Protein AF-A0A7C1T130-F1 (afdb_monomer_lite)

Structure (mmCIF, N/CA/C/O backbone):
data_AF-A0A7C1T130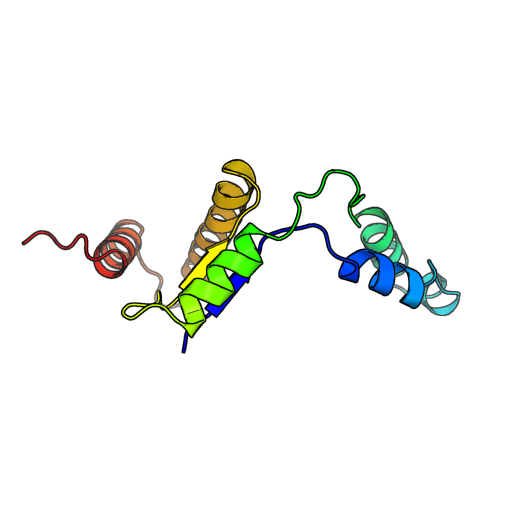-F1
#
_entry.id   AF-A0A7C1T130-F1
#
loop_
_atom_site.group_PDB
_atom_site.id
_atom_site.type_symbol
_atom_site.label_atom_id
_atom_site.label_alt_id
_atom_site.label_comp_id
_atom_site.label_asym_id
_atom_site.label_entity_id
_atom_site.label_seq_id
_atom_site.pdbx_PDB_ins_code
_atom_site.Cartn_x
_atom_site.Cartn_y
_atom_site.Cartn_z
_atom_site.occupancy
_atom_site.B_iso_or_equiv
_atom_site.auth_seq_id
_atom_site.auth_comp_id
_atom_site.auth_asym_id
_atom_site.auth_atom_id
_atom_site.pdbx_PDB_model_num
ATOM 1 N N . MET A 1 1 ? -19.004 -7.194 -1.798 1.00 81.50 1 MET A N 1
ATOM 2 C CA . MET A 1 1 ? -17.907 -7.150 -2.785 1.00 81.50 1 MET A CA 1
ATOM 3 C C . MET A 1 1 ? -16.605 -6.893 -2.046 1.00 81.50 1 MET A C 1
ATOM 5 O O . MET A 1 1 ? -16.581 -6.002 -1.198 1.00 81.50 1 MET A O 1
ATOM 9 N N . SER A 1 2 ? -15.577 -7.694 -2.315 1.00 95.75 2 SER A N 1
ATOM 10 C CA . SER A 1 2 ? -14.252 -7.583 -1.693 1.00 95.75 2 SER A CA 1
ATOM 11 C C . SER A 1 2 ? -13.281 -6.797 -2.572 1.00 95.75 2 SER A C 1
ATOM 13 O O . SER A 1 2 ? -13.440 -6.766 -3.790 1.00 95.75 2 SER A O 1
ATOM 15 N N . VAL A 1 3 ? -12.270 -6.182 -1.954 1.00 97.31 3 VAL A N 1
ATOM 16 C CA . VAL A 1 3 ? -11.162 -5.497 -2.643 1.00 97.31 3 VAL A CA 1
ATOM 17 C C . VAL A 1 3 ? -9.847 -6.194 -2.306 1.00 97.31 3 VAL A C 1
ATOM 19 O O . VAL A 1 3 ? -9.602 -6.493 -1.137 1.00 97.31 3 VAL A O 1
ATOM 22 N N . ILE A 1 4 ? -9.006 -6.432 -3.312 1.00 97.12 4 ILE A N 1
ATOM 23 C CA . ILE A 1 4 ? -7.655 -6.981 -3.151 1.00 97.12 4 ILE A CA 1
ATOM 24 C C . ILE A 1 4 ? -6.660 -5.897 -3.556 1.00 97.12 4 ILE A C 1
ATOM 26 O O . ILE A 1 4 ? -6.679 -5.435 -4.693 1.00 97.12 4 ILE A O 1
ATOM 30 N N . GLU A 1 5 ? -5.814 -5.502 -2.610 1.00 95.75 5 GLU A N 1
ATOM 31 C CA . GLU A 1 5 ? -4.757 -4.499 -2.745 1.00 95.75 5 GLU A CA 1
ATOM 32 C C . GLU A 1 5 ? -3.406 -5.242 -2.787 1.00 95.75 5 GLU A C 1
ATOM 34 O O . GLU A 1 5 ? -2.841 -5.557 -1.727 1.00 95.75 5 GLU A O 1
ATOM 39 N N . PRO A 1 6 ? -2.904 -5.618 -3.980 1.00 95.38 6 PRO A N 1
ATOM 40 C CA . PRO A 1 6 ? -1.637 -6.320 -4.107 1.00 95.38 6 PRO A CA 1
ATOM 41 C C . PRO A 1 6 ? -0.448 -5.357 -4.007 1.00 95.38 6 PRO A C 1
ATOM 43 O O . PRO A 1 6 ? -0.460 -4.251 -4.545 1.00 95.38 6 PRO A O 1
ATOM 46 N N . GLY A 1 7 ? 0.614 -5.813 -3.349 1.00 93.06 7 GLY A N 1
ATOM 47 C CA . GLY A 1 7 ? 1.934 -5.199 -3.409 1.00 93.06 7 GLY A CA 1
ATOM 48 C C . GLY A 1 7 ? 2.663 -5.514 -4.717 1.00 93.06 7 GLY A C 1
ATOM 49 O O . GLY A 1 7 ? 2.088 -6.010 -5.686 1.00 93.06 7 GLY A O 1
ATOM 50 N N . ALA A 1 8 ? 3.968 -5.249 -4.738 1.00 91.56 8 ALA A N 1
ATOM 51 C CA . ALA A 1 8 ? 4.816 -5.488 -5.902 1.00 91.56 8 ALA A CA 1
ATOM 52 C C . ALA A 1 8 ? 5.118 -6.989 -6.097 1.00 91.56 8 ALA A C 1
ATOM 54 O O . ALA A 1 8 ? 6.144 -7.497 -5.648 1.00 91.56 8 ALA A O 1
ATOM 55 N N . PHE A 1 9 ? 4.210 -7.699 -6.765 1.00 93.44 9 PHE A N 1
ATOM 56 C CA . PHE A 1 9 ? 4.413 -9.077 -7.216 1.00 93.44 9 PHE A CA 1
ATOM 57 C C . PHE A 1 9 ? 4.855 -9.133 -8.675 1.00 93.44 9 PHE A C 1
ATOM 59 O O . PHE A 1 9 ? 4.606 -8.219 -9.470 1.00 93.44 9 PHE A O 1
ATOM 66 N N . LYS A 1 10 ? 5.523 -10.229 -9.028 1.00 92.56 10 LYS A N 1
ATOM 67 C CA . LYS A 1 10 ? 6.024 -10.476 -10.371 1.00 92.56 10 LYS A CA 1
ATOM 68 C C . LYS A 1 10 ? 4.854 -10.603 -11.341 1.00 92.56 10 LYS A C 1
ATOM 70 O O . LYS A 1 10 ? 3.912 -11.358 -11.121 1.00 92.56 10 LYS A O 1
ATOM 75 N N . SER A 1 11 ? 4.906 -9.815 -12.407 1.00 88.44 11 SER A N 1
ATOM 76 C CA . SER A 1 11 ? 3.923 -9.832 -13.485 1.00 88.44 11 SER A CA 1
ATOM 77 C C . SER A 1 11 ? 4.516 -9.214 -14.747 1.00 88.44 11 SER A C 1
ATOM 79 O O . SER A 1 11 ? 5.489 -8.462 -14.692 1.00 88.44 11 SER A O 1
ATOM 81 N N . GLU A 1 12 ? 3.865 -9.446 -15.883 1.00 87.81 12 GLU A N 1
ATOM 82 C CA . GLU A 1 12 ? 4.251 -8.830 -17.156 1.00 87.81 12 GLU A CA 1
ATOM 83 C C . GLU A 1 12 ? 3.820 -7.362 -17.288 1.00 87.81 12 GLU A C 1
ATOM 85 O O . GLU A 1 12 ? 4.063 -6.744 -18.325 1.00 87.81 12 GLU A O 1
ATOM 90 N N . ILE A 1 13 ? 3.185 -6.768 -16.269 1.00 84.94 13 ILE A N 1
ATOM 91 C CA . ILE A 1 13 ? 2.664 -5.394 -16.338 1.00 84.94 13 ILE A CA 1
ATOM 92 C C . ILE A 1 13 ? 3.805 -4.396 -16.532 1.00 84.94 13 ILE A C 1
ATOM 94 O O . ILE A 1 13 ? 3.733 -3.549 -17.423 1.00 84.94 13 ILE A O 1
ATOM 98 N N . ILE A 1 14 ? 4.867 -4.514 -15.732 1.00 81.94 14 ILE A N 1
ATOM 99 C CA . ILE A 1 14 ? 6.016 -3.605 -15.794 1.00 81.94 14 ILE A CA 1
ATOM 100 C C . ILE A 1 14 ? 6.744 -3.785 -17.130 1.00 81.94 14 ILE A C 1
ATOM 102 O O . ILE A 1 14 ? 6.928 -2.806 -17.850 1.00 81.94 14 ILE A O 1
ATOM 106 N N . ASN A 1 15 ? 7.040 -5.025 -17.533 1.00 81.44 15 ASN A N 1
ATOM 107 C CA . ASN A 1 15 ? 7.667 -5.334 -18.825 1.00 81.44 15 ASN A CA 1
ATOM 108 C C . ASN A 1 15 ? 6.853 -4.807 -20.015 1.00 81.44 15 ASN A C 1
ATOM 110 O O . ASN A 1 15 ? 7.398 -4.224 -20.953 1.00 81.44 15 ASN A O 1
ATOM 114 N N . SER A 1 16 ? 5.533 -4.984 -19.980 1.00 83.44 16 SER A N 1
ATOM 115 C CA . SER A 1 16 ? 4.632 -4.508 -21.031 1.00 83.44 16 SER A CA 1
ATOM 116 C C . SER A 1 16 ? 4.549 -2.984 -21.061 1.00 83.44 16 SER A C 1
ATOM 118 O O . SER A 1 16 ? 4.522 -2.397 -22.142 1.00 83.44 16 SER A O 1
ATOM 120 N N . ALA A 1 17 ? 4.532 -2.331 -19.896 1.00 79.81 17 ALA A N 1
ATOM 121 C CA . ALA A 1 17 ? 4.577 -0.877 -19.796 1.00 79.81 17 ALA A CA 1
ATOM 122 C C . ALA A 1 17 ? 5.895 -0.325 -20.356 1.00 79.81 17 ALA A C 1
ATOM 124 O O . ALA A 1 17 ? 5.866 0.607 -21.156 1.00 79.81 17 ALA A O 1
ATOM 125 N N . PHE A 1 18 ? 7.031 -0.947 -20.031 1.00 77.00 18 PHE A N 1
ATOM 126 C CA . PHE A 1 18 ? 8.333 -0.605 -20.605 1.00 77.00 18 PHE A CA 1
ATOM 127 C C . PHE A 1 18 ? 8.352 -0.734 -22.124 1.00 77.00 18 PHE A C 1
ATOM 129 O O . PHE A 1 18 ? 8.732 0.211 -22.809 1.00 77.00 18 PHE A O 1
ATOM 136 N N . LYS A 1 19 ? 7.901 -1.875 -22.661 1.00 78.50 19 LYS A N 1
ATOM 137 C CA . LYS A 1 19 ? 7.833 -2.101 -24.113 1.00 78.50 19 LYS A CA 1
ATOM 138 C C . LYS A 1 19 ? 6.968 -1.056 -24.816 1.00 78.50 19 LYS A C 1
ATOM 140 O O . LYS A 1 19 ? 7.315 -0.625 -25.908 1.00 78.50 19 LYS A O 1
ATOM 145 N N . LYS A 1 20 ? 5.864 -0.633 -24.189 1.00 77.25 20 LYS A N 1
ATOM 146 C CA . LYS A 1 20 ? 4.988 0.425 -24.716 1.00 77.25 20 LYS A CA 1
ATOM 147 C C . LYS A 1 20 ? 5.637 1.805 -24.687 1.00 77.25 20 LYS A C 1
ATOM 149 O O . LYS A 1 20 ? 5.403 2.587 -25.598 1.00 77.25 20 LYS A O 1
ATOM 154 N N . ILE A 1 21 ? 6.405 2.113 -23.645 1.00 74.50 21 ILE A N 1
ATOM 155 C CA . ILE A 1 21 ? 7.082 3.408 -23.523 1.00 74.50 21 ILE A CA 1
ATOM 156 C C . ILE A 1 21 ? 8.295 3.468 -24.462 1.00 74.50 21 ILE A C 1
ATOM 158 O O . ILE A 1 21 ? 8.589 4.525 -25.003 1.00 74.50 21 ILE A O 1
ATOM 162 N N . GLY A 1 22 ? 8.976 2.342 -24.698 1.00 73.12 22 GLY A N 1
ATOM 163 C CA . GLY A 1 22 ? 10.077 2.245 -25.663 1.00 73.12 22 GLY A CA 1
ATOM 164 C C . GLY A 1 22 ? 11.318 3.070 -25.296 1.00 73.12 22 GLY A C 1
ATOM 165 O O . GLY A 1 22 ? 12.222 3.199 -26.114 1.00 73.12 22 GLY A O 1
ATOM 166 N N . GLY A 1 23 ? 11.368 3.618 -24.078 1.00 80.06 23 GLY A N 1
ATOM 167 C CA . GLY A 1 23 ? 12.397 4.552 -23.629 1.00 80.06 23 GLY A CA 1
ATOM 168 C C . GLY A 1 23 ? 11.947 6.011 -23.715 1.00 80.06 23 GLY A C 1
ATOM 169 O O . GLY A 1 23 ? 10.763 6.327 -23.621 1.00 80.06 23 GLY A O 1
ATOM 170 N N . MET A 1 24 ? 12.911 6.919 -23.827 1.00 83.19 24 MET A N 1
ATOM 171 C CA . MET A 1 24 ? 12.629 8.344 -23.952 1.00 83.19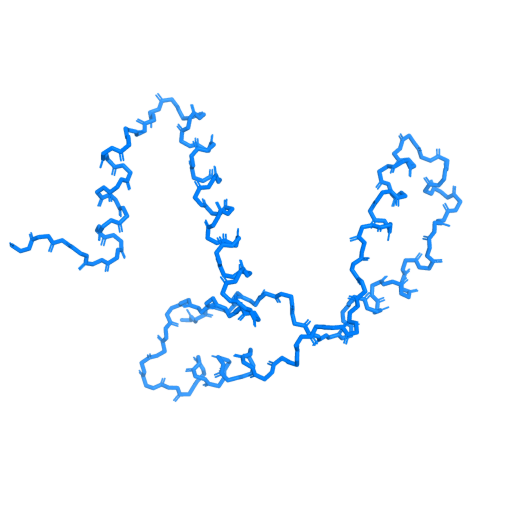 24 MET A CA 1
ATOM 172 C C . MET A 1 24 ? 12.285 8.667 -25.410 1.00 83.19 24 MET A C 1
ATOM 174 O O . MET A 1 24 ? 13.064 8.364 -26.309 1.00 83.19 24 MET A O 1
ATOM 178 N N . THR A 1 25 ? 11.120 9.267 -25.658 1.00 86.75 25 THR A N 1
ATOM 179 C CA . THR A 1 25 ? 10.756 9.727 -27.010 1.00 86.75 25 THR A CA 1
ATOM 180 C C . THR A 1 25 ? 11.282 11.139 -27.260 1.00 86.75 25 THR A C 1
ATOM 182 O O . THR A 1 25 ? 11.455 11.915 -26.321 1.00 86.75 25 THR A O 1
ATOM 185 N N . GLU A 1 26 ? 11.446 11.526 -28.526 1.00 89.38 26 GLU A N 1
ATOM 186 C CA . GLU A 1 26 ? 11.890 12.878 -28.906 1.00 89.38 26 GLU A CA 1
ATOM 187 C C . GLU A 1 26 ? 10.984 13.986 -28.324 1.00 89.38 26 GLU A C 1
ATOM 189 O O . GLU A 1 26 ? 11.454 15.045 -27.909 1.00 89.38 26 GLU A O 1
ATOM 194 N N . GLN A 1 27 ? 9.674 13.734 -28.233 1.00 88.50 27 GLN A N 1
ATOM 195 C CA . GLN A 1 27 ? 8.718 14.658 -27.613 1.00 88.50 27 GLN A CA 1
ATOM 196 C C . GLN A 1 27 ? 8.940 14.794 -26.102 1.00 88.50 27 GLN A C 1
ATOM 198 O O . GLN A 1 27 ? 8.808 15.888 -25.554 1.00 88.50 27 GLN A O 1
ATOM 203 N N . MET A 1 28 ? 9.294 13.699 -25.425 1.00 90.31 28 MET A N 1
ATOM 204 C CA . MET A 1 28 ? 9.606 13.715 -23.995 1.00 90.31 28 MET A CA 1
ATOM 205 C C . MET A 1 28 ? 10.936 14.425 -23.727 1.00 90.31 28 MET A C 1
ATOM 207 O O . MET A 1 28 ? 11.042 15.133 -22.729 1.00 90.31 28 MET A O 1
ATOM 211 N N . GLU A 1 29 ? 11.927 14.293 -24.614 1.00 90.88 29 GLU A N 1
ATOM 212 C CA . GLU A 1 29 ? 13.219 14.988 -24.493 1.00 90.88 29 GLU A CA 1
ATOM 213 C C . GLU A 1 29 ? 13.098 16.500 -24.659 1.00 90.88 29 GLU A C 1
ATOM 215 O O . GLU A 1 29 ? 13.763 17.252 -23.952 1.00 90.88 29 GLU A O 1
ATOM 220 N N . LYS A 1 30 ? 12.221 16.953 -25.558 1.00 94.50 30 LYS A N 1
ATOM 221 C CA . LYS A 1 30 ? 11.968 18.381 -25.796 1.00 94.50 30 LYS A CA 1
ATOM 222 C C . LYS A 1 30 ? 10.972 18.997 -24.805 1.00 94.50 30 LYS A C 1
ATOM 224 O O . LYS A 1 30 ? 10.671 20.185 -24.898 1.00 94.50 30 LYS A O 1
ATOM 229 N N . SER A 1 31 ? 10.432 18.208 -23.876 1.00 93.81 31 SER A N 1
ATOM 230 C CA . SER A 1 31 ? 9.469 18.675 -22.879 1.00 93.81 31 SER A CA 1
ATOM 231 C C . SER A 1 31 ? 10.153 19.486 -21.769 1.00 93.81 31 SER A C 1
ATOM 233 O O . SER A 1 31 ? 11.221 19.089 -21.303 1.00 93.81 31 SER A O 1
ATOM 235 N N . PRO A 1 32 ? 9.496 20.522 -21.211 1.00 96.00 32 PRO A N 1
ATOM 236 C CA . PRO A 1 32 ? 9.917 21.140 -19.950 1.00 96.00 32 PRO A CA 1
ATOM 237 C C . PRO A 1 32 ? 10.024 20.150 -18.773 1.00 96.00 32 PRO A C 1
ATOM 239 O O . PRO A 1 32 ? 10.646 20.461 -17.763 1.00 96.00 32 PRO A O 1
ATOM 242 N N . TYR A 1 33 ? 9.428 18.958 -18.895 1.00 94.31 33 TYR A N 1
ATOM 243 C CA . 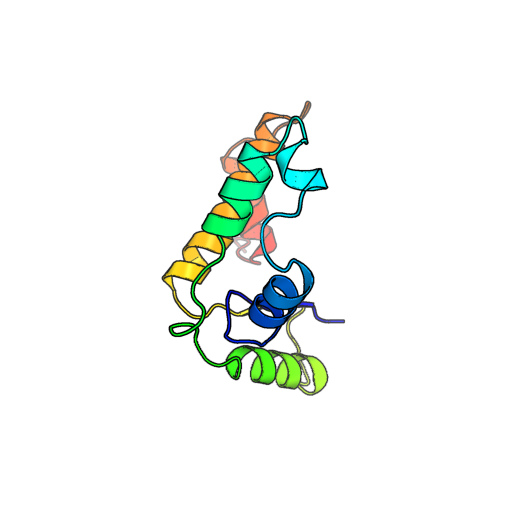TYR A 1 33 ? 9.448 17.893 -17.889 1.00 94.31 33 TYR A CA 1
ATOM 244 C C . TYR A 1 33 ? 10.406 16.741 -18.236 1.00 94.31 33 TYR A C 1
ATOM 246 O O . TYR A 1 33 ? 10.278 15.654 -17.671 1.00 94.31 33 TYR A O 1
ATOM 254 N N . ALA A 1 34 ? 11.357 16.941 -19.156 1.00 93.38 34 ALA A N 1
ATOM 255 C CA . ALA A 1 34 ? 12.280 15.894 -19.606 1.00 93.38 34 ALA A CA 1
ATOM 256 C C . ALA A 1 34 ? 12.984 15.170 -18.444 1.00 93.38 34 ALA A C 1
ATOM 258 O O . ALA A 1 34 ? 13.072 13.940 -18.436 1.00 93.38 34 ALA A O 1
ATOM 259 N N . ASP A 1 35 ? 13.414 15.908 -17.419 1.00 93.69 35 ASP A N 1
ATOM 260 C CA . ASP A 1 35 ? 14.073 15.327 -16.245 1.00 93.69 35 ASP A CA 1
ATOM 261 C C . ASP A 1 35 ? 13.128 14.476 -15.391 1.00 93.69 35 ASP A C 1
ATOM 263 O O . ASP A 1 35 ? 13.537 13.440 -14.869 1.00 93.69 35 ASP A O 1
ATOM 267 N N . VAL A 1 36 ? 11.844 14.843 -15.314 1.00 90.94 36 VAL A N 1
ATOM 268 C CA . VAL A 1 36 ? 10.816 14.053 -14.619 1.00 90.94 36 VAL A CA 1
ATOM 269 C C . VAL A 1 36 ? 10.589 12.729 -15.342 1.00 90.94 36 VAL A C 1
ATOM 271 O O . VAL A 1 36 ? 10.535 11.673 -14.711 1.00 90.94 36 VAL A O 1
ATOM 274 N N . TYR A 1 37 ? 10.492 12.761 -16.672 1.00 88.19 37 TYR A N 1
ATOM 275 C CA . TYR A 1 37 ? 10.351 11.549 -17.474 1.00 88.19 37 TYR A CA 1
ATOM 276 C C . TYR A 1 37 ? 11.574 10.638 -17.356 1.00 88.19 37 TYR A C 1
ATOM 278 O O . TYR A 1 37 ? 11.417 9.432 -17.158 1.00 88.19 37 TYR A O 1
ATOM 286 N N . ARG A 1 38 ? 12.784 11.208 -17.403 1.00 88.75 38 ARG A N 1
ATOM 287 C CA . ARG A 1 38 ? 14.034 10.459 -17.235 1.00 88.75 38 ARG A CA 1
ATOM 288 C C . ARG A 1 38 ? 14.123 9.827 -15.848 1.00 88.75 38 ARG A C 1
ATOM 290 O O . ARG A 1 38 ? 14.406 8.638 -15.738 1.00 88.75 38 ARG A O 1
ATOM 297 N N . ALA A 1 39 ? 13.814 10.587 -14.798 1.00 89.38 39 ALA A N 1
ATOM 298 C CA . ALA A 1 39 ? 13.779 10.075 -13.432 1.00 89.38 39 ALA A CA 1
ATOM 299 C C . ALA A 1 39 ? 12.759 8.939 -13.276 1.00 89.38 39 ALA A C 1
ATOM 301 O O . ALA A 1 39 ? 13.064 7.932 -12.643 1.00 89.38 39 ALA A O 1
ATOM 302 N N . ARG A 1 40 ? 11.577 9.060 -13.895 1.00 85.25 40 ARG A N 1
ATOM 303 C CA . ARG A 1 40 ? 10.549 8.014 -13.871 1.00 85.25 40 ARG A CA 1
ATOM 304 C C . ARG A 1 40 ? 10.989 6.738 -14.582 1.00 85.25 40 ARG A C 1
ATOM 306 O O . ARG A 1 40 ? 10.716 5.659 -14.078 1.00 85.25 40 ARG A O 1
ATOM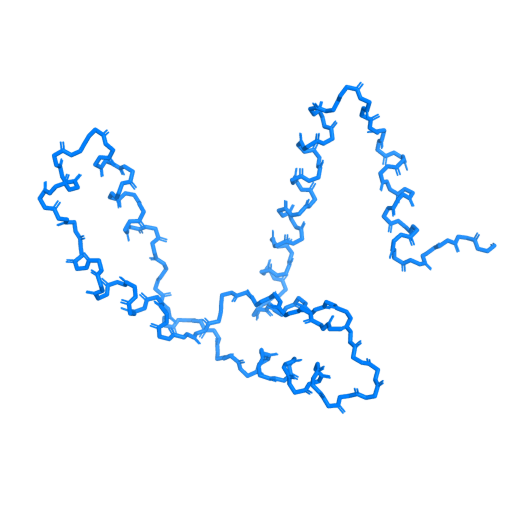 313 N N . LEU A 1 41 ? 11.635 6.841 -15.743 1.00 84.25 41 LEU A N 1
ATOM 314 C CA . LEU A 1 41 ? 12.143 5.663 -16.453 1.00 84.25 41 LEU A CA 1
ATOM 315 C C . LEU A 1 41 ? 13.254 4.971 -15.656 1.00 84.25 41 LEU A C 1
ATOM 317 O O . LEU A 1 41 ? 13.260 3.748 -15.555 1.00 84.25 41 LEU A O 1
ATOM 321 N N . ASN A 1 42 ? 14.135 5.755 -15.032 1.00 85.31 42 ASN A N 1
ATOM 322 C CA . ASN A 1 42 ? 15.230 5.245 -14.207 1.00 85.31 42 ASN A CA 1
ATOM 323 C C . ASN A 1 42 ? 14.768 4.667 -12.860 1.00 85.31 42 ASN A C 1
ATOM 325 O O . ASN A 1 42 ? 15.499 3.885 -12.259 1.00 85.31 42 ASN A O 1
ATOM 329 N N . SER A 1 43 ? 13.591 5.057 -12.359 1.00 82.56 43 SER A N 1
ATOM 330 C CA . SER A 1 43 ? 13.055 4.571 -11.081 1.00 82.56 43 SER A CA 1
ATOM 331 C C . SER A 1 43 ? 12.245 3.283 -11.200 1.00 82.56 43 SER A C 1
ATOM 333 O O . SER A 1 43 ? 11.802 2.740 -10.186 1.00 82.56 43 SER A O 1
ATOM 335 N N . LEU A 1 44 ? 12.033 2.787 -12.420 1.00 78.31 44 LEU A N 1
ATOM 336 C CA . LEU A 1 44 ? 11.322 1.539 -12.631 1.00 78.31 44 LEU A CA 1
ATOM 337 C C . LEU A 1 44 ? 12.149 0.363 -12.077 1.00 78.31 44 LEU A C 1
ATOM 339 O O . LEU A 1 44 ? 13.332 0.233 -12.395 1.00 78.31 44 LEU A O 1
ATOM 343 N N . PRO A 1 45 ? 11.549 -0.499 -11.240 1.00 78.75 45 PRO A N 1
ATOM 344 C CA . PRO A 1 45 ? 12.285 -1.562 -10.576 1.00 78.75 45 PRO A CA 1
ATOM 345 C C . PRO A 1 45 ? 12.622 -2.694 -11.549 1.00 78.75 45 PRO A C 1
ATOM 347 O O . PRO A 1 45 ? 11.803 -3.073 -12.389 1.00 78.75 45 PRO A O 1
ATOM 350 N N . ALA A 1 46 ? 13.801 -3.293 -11.373 1.00 80.44 46 ALA A N 1
ATOM 351 C CA . ALA A 1 46 ? 14.078 -4.610 -11.932 1.00 80.44 46 ALA A CA 1
ATOM 352 C C . ALA A 1 46 ? 13.151 -5.640 -11.266 1.00 80.44 46 ALA A C 1
ATOM 354 O O . ALA A 1 46 ? 13.059 -5.700 -10.037 1.00 80.44 46 ALA A O 1
ATOM 355 N N . THR A 1 47 ? 12.452 -6.442 -12.068 1.00 80.69 47 THR A N 1
ATOM 356 C CA . THR A 1 47 ? 11.415 -7.364 -11.578 1.00 80.69 47 THR A CA 1
ATOM 357 C C . THR A 1 47 ? 11.930 -8.762 -11.253 1.00 80.69 47 THR A C 1
ATOM 359 O O . THR A 1 47 ? 11.166 -9.583 -10.755 1.00 80.69 47 THR A O 1
ATOM 362 N N . ASP A 1 48 ? 13.206 -9.049 -11.513 1.00 84.12 48 ASP A N 1
ATOM 363 C CA . ASP A 1 48 ? 13.779 -10.401 -11.413 1.00 84.12 48 ASP A CA 1
ATOM 364 C C . ASP A 1 48 ? 13.677 -10.996 -10.001 1.00 84.12 48 ASP A C 1
ATOM 366 O O . ASP A 1 48 ? 13.529 -12.204 -9.840 1.00 84.12 48 ASP A O 1
ATOM 370 N N . ASN A 1 49 ? 13.693 -10.134 -8.980 1.00 85.50 49 ASN A N 1
ATOM 371 C CA . ASN A 1 49 ? 13.613 -10.522 -7.571 1.00 85.50 49 ASN A CA 1
ATOM 372 C C . ASN A 1 49 ? 12.192 -10.430 -6.990 1.00 85.50 49 ASN A C 1
ATOM 374 O O . ASN A 1 49 ? 12.012 -10.587 -5.780 1.00 85.50 49 ASN A O 1
ATOM 378 N N . PHE A 1 50 ? 11.182 -10.115 -7.805 1.00 91.44 50 PHE A N 1
ATOM 379 C CA . PHE A 1 50 ? 9.809 -10.035 -7.315 1.00 91.44 50 PHE A CA 1
ATOM 380 C C . PHE A 1 50 ? 9.286 -11.440 -7.024 1.00 91.44 50 PHE A C 1
ATOM 382 O O . PHE A 1 50 ? 9.566 -12.391 -7.753 1.00 91.44 50 PHE A O 1
ATOM 389 N N . LYS A 1 51 ? 8.496 -11.568 -5.956 1.00 94.50 51 LYS A N 1
ATOM 390 C CA . LYS A 1 51 ? 7.845 -12.837 -5.628 1.00 94.50 51 LYS A CA 1
ATOM 391 C C . LYS A 1 51 ? 6.754 -13.166 -6.639 1.00 94.50 51 LYS A C 1
ATOM 393 O O . LYS A 1 51 ? 6.087 -12.259 -7.141 1.00 94.50 51 LYS A O 1
ATOM 398 N N . GLU A 1 52 ? 6.554 -14.457 -6.873 1.00 95.25 52 GLU A N 1
ATOM 399 C CA . GLU A 1 52 ? 5.441 -14.955 -7.679 1.00 95.25 52 GLU A CA 1
ATOM 400 C C . GLU A 1 52 ? 4.084 -14.568 -7.050 1.00 95.25 52 GLU A C 1
ATOM 402 O O . GLU A 1 52 ? 3.987 -14.413 -5.823 1.00 95.25 52 GLU A O 1
ATOM 407 N N . PRO A 1 53 ? 3.043 -14.335 -7.869 1.00 95.31 53 PRO A N 1
ATOM 408 C CA . PRO A 1 53 ? 1.784 -13.739 -7.430 1.00 95.31 53 PRO A CA 1
ATOM 409 C C . PRO A 1 53 ? 0.800 -14.730 -6.784 1.00 95.31 53 PRO A C 1
ATOM 411 O O . PRO A 1 53 ? -0.368 -14.379 -6.621 1.00 95.31 53 PRO A O 1
ATOM 414 N N . ASP A 1 54 ? 1.222 -15.937 -6.393 1.00 96.94 54 ASP A N 1
ATOM 415 C CA . ASP A 1 54 ? 0.348 -16.979 -5.825 1.00 96.94 54 ASP A CA 1
ATOM 416 C C . ASP A 1 54 ? -0.483 -16.463 -4.643 1.00 96.94 54 ASP A C 1
ATOM 418 O O . ASP A 1 54 ? -1.690 -16.660 -4.595 1.00 96.94 54 ASP A O 1
ATOM 422 N N . ALA A 1 55 ? 0.118 -15.662 -3.756 1.00 96.38 55 ALA A N 1
ATOM 423 C CA . ALA A 1 55 ? -0.592 -15.066 -2.621 1.00 96.38 55 ALA A CA 1
ATOM 424 C C . ALA A 1 55 ? -1.739 -14.119 -3.040 1.00 96.38 55 ALA A C 1
ATOM 426 O O . ALA A 1 55 ? -2.705 -13.933 -2.297 1.00 96.38 55 ALA A O 1
ATOM 427 N N . VAL A 1 56 ? -1.641 -13.495 -4.220 1.00 96.94 56 VAL A N 1
ATOM 428 C CA . VAL A 1 56 ? -2.715 -12.669 -4.793 1.00 96.94 56 VAL A CA 1
ATOM 429 C C . VAL A 1 56 ? -3.816 -13.564 -5.360 1.00 96.94 56 VAL A C 1
ATOM 431 O O . VAL A 1 56 ? -4.995 -13.267 -5.165 1.00 96.94 56 VAL A O 1
ATOM 434 N N . ALA A 1 57 ? -3.446 -14.668 -6.017 1.00 97.12 57 ALA A N 1
ATOM 435 C CA . ALA A 1 57 ? -4.396 -15.660 -6.511 1.00 97.12 57 ALA A CA 1
ATOM 436 C C . ALA A 1 57 ? -5.172 -16.315 -5.357 1.00 97.12 57 ALA A C 1
ATOM 438 O O . ALA A 1 57 ? -6.399 -16.371 -5.409 1.00 97.12 57 ALA A O 1
ATOM 439 N N . ASP A 1 58 ? -4.493 -16.694 -4.275 1.00 97.88 58 ASP A N 1
ATOM 440 C CA . ASP A 1 58 ? -5.116 -17.247 -3.069 1.00 97.88 58 ASP A CA 1
ATOM 441 C C . ASP A 1 58 ? -6.119 -16.267 -2.449 1.00 97.88 58 ASP A C 1
ATOM 443 O O . ASP A 1 58 ? -7.237 -16.643 -2.091 1.00 97.88 58 ASP A O 1
ATOM 447 N N . ALA A 1 59 ? -5.763 -14.979 -2.370 1.00 97.81 59 ALA A N 1
ATOM 448 C CA . ALA A 1 59 ? -6.680 -13.945 -1.898 1.00 97.81 59 ALA A CA 1
ATOM 449 C C . ALA A 1 59 ? -7.900 -13.786 -2.820 1.00 97.81 59 ALA A C 1
ATOM 451 O O . ALA A 1 59 ? -9.003 -13.549 -2.329 1.00 97.81 59 ALA A O 1
ATOM 452 N N . ALA A 1 60 ? -7.726 -13.937 -4.136 1.00 97.56 60 ALA A N 1
ATOM 453 C CA . ALA A 1 60 ? -8.825 -13.913 -5.099 1.00 97.56 60 ALA A CA 1
ATOM 454 C C . ALA A 1 60 ? -9.755 -15.119 -4.938 1.00 97.56 60 ALA A C 1
ATOM 456 O O . ALA A 1 60 ? -10.972 -14.941 -4.904 1.00 97.56 60 ALA A O 1
ATOM 457 N N . VAL A 1 61 ? -9.200 -16.319 -4.761 1.00 98.06 61 VAL A N 1
ATOM 458 C CA . VAL A 1 61 ? -9.971 -17.536 -4.473 1.00 98.06 61 VAL A CA 1
ATOM 459 C C . VAL A 1 61 ? -10.768 -17.362 -3.180 1.00 98.06 61 VAL A C 1
ATOM 461 O O . VAL A 1 61 ? -11.984 -17.545 -3.184 1.00 98.06 61 VAL A O 1
ATOM 464 N N . HIS A 1 62 ? -10.128 -16.912 -2.099 1.00 98.06 62 HIS A N 1
ATOM 465 C CA . HIS A 1 62 ? -10.815 -16.661 -0.831 1.00 98.06 62 HIS A CA 1
ATOM 466 C C . HIS A 1 62 ? -11.896 -15.576 -0.969 1.00 98.06 62 HIS A C 1
ATOM 468 O O . HIS A 1 62 ? -12.974 -15.690 -0.394 1.00 98.06 62 HIS A O 1
ATOM 474 N N . ALA A 1 63 ? -11.648 -14.506 -1.725 1.00 97.88 63 ALA A N 1
ATOM 475 C CA . ALA A 1 63 ? -12.636 -13.449 -1.927 1.00 97.88 63 ALA A CA 1
ATOM 476 C C . ALA A 1 63 ? -13.876 -13.910 -2.711 1.00 97.88 63 ALA A C 1
ATOM 478 O O . ALA A 1 63 ? -14.948 -13.337 -2.518 1.00 97.88 63 ALA A O 1
ATOM 479 N N . LEU A 1 64 ? -13.723 -14.892 -3.603 1.00 97.19 64 LEU A N 1
ATOM 480 C CA . LEU A 1 64 ? -14.788 -15.380 -4.479 1.00 97.19 64 LEU A CA 1
ATOM 481 C C . LEU A 1 64 ? -15.592 -16.536 -3.880 1.00 97.19 64 LEU A C 1
ATOM 483 O O . LEU A 1 64 ? -16.786 -16.624 -4.159 1.00 97.19 64 LEU A O 1
ATOM 487 N N . PHE A 1 65 ? -14.949 -17.417 -3.111 1.00 97.50 65 PHE A N 1
ATOM 488 C CA . PHE A 1 65 ? -15.529 -18.716 -2.755 1.00 97.50 65 PHE A CA 1
ATOM 489 C C . PHE A 1 65 ? -15.642 -18.991 -1.257 1.00 97.50 65 PHE A C 1
ATOM 491 O O . PHE A 1 65 ? -16.310 -19.951 -0.888 1.00 97.50 65 PHE A O 1
ATOM 498 N N . ASP A 1 66 ? -14.997 -18.205 -0.397 1.00 97.56 66 ASP A N 1
ATOM 499 C CA . ASP A 1 66 ? -15.130 -18.393 1.048 1.00 97.56 66 ASP A CA 1
ATOM 500 C C . ASP A 1 66 ? -16.511 -17.921 1.530 1.00 97.56 66 ASP A C 1
ATOM 502 O O . ASP A 1 66 ? -17.028 -16.916 1.036 1.00 97.56 66 ASP A O 1
ATOM 506 N N . ASP A 1 67 ? -17.092 -18.612 2.513 1.00 97.31 67 ASP A N 1
ATOM 507 C CA . ASP A 1 67 ? -18.390 -18.248 3.100 1.00 97.31 67 ASP A CA 1
ATOM 508 C C . ASP A 1 67 ? -18.337 -16.904 3.854 1.00 97.31 67 ASP A C 1
ATOM 510 O O . ASP A 1 67 ? -19.352 -16.222 4.012 1.00 97.31 67 ASP A O 1
ATOM 514 N N . HIS A 1 68 ? -17.148 -16.499 4.316 1.00 95.56 68 HIS A N 1
ATOM 515 C CA . HIS A 1 68 ? -16.911 -15.288 5.099 1.00 95.56 68 HIS A CA 1
ATOM 516 C C . HIS A 1 68 ? -15.743 -14.470 4.517 1.00 95.56 68 HIS A C 1
ATOM 518 O O . HIS A 1 68 ? -14.726 -14.235 5.186 1.00 95.56 68 HIS A O 1
ATOM 524 N N . PRO A 1 69 ? -15.863 -13.962 3.276 1.00 96.88 69 PRO A N 1
ATOM 525 C CA . PRO A 1 69 ? -14.770 -13.260 2.631 1.00 96.88 69 PRO A CA 1
ATOM 526 C C . PRO A 1 69 ? -14.493 -11.930 3.342 1.00 96.88 69 PRO A C 1
ATOM 528 O O . PRO A 1 69 ? -15.400 -11.182 3.724 1.00 96.88 69 PRO A O 1
ATOM 531 N N . LYS A 1 70 ? -13.213 -11.567 3.463 1.00 95.25 70 LYS A N 1
ATOM 532 C CA . LYS A 1 70 ? -12.823 -10.252 3.987 1.00 95.25 70 LYS A CA 1
ATOM 533 C C . LYS A 1 70 ? -13.316 -9.157 3.050 1.00 95.25 70 LYS A C 1
ATOM 535 O O . LYS A 1 70 ? -13.270 -9.287 1.826 1.00 95.25 70 LYS A O 1
ATOM 540 N N . ARG A 1 71 ? -13.707 -8.010 3.614 1.00 94.50 71 ARG A N 1
ATOM 541 C CA . ARG A 1 71 ? -14.044 -6.824 2.809 1.00 94.50 71 ARG A CA 1
ATOM 542 C C . ARG A 1 71 ? -12.823 -6.287 2.051 1.00 94.50 71 ARG A C 1
ATOM 544 O O . ARG A 1 71 ? -12.971 -5.813 0.928 1.00 94.50 71 ARG A O 1
ATOM 551 N N . ARG A 1 72 ? -11.632 -6.344 2.659 1.00 95.44 72 ARG A N 1
ATOM 552 C CA . ARG A 1 72 ? -10.368 -5.867 2.079 1.00 95.44 72 ARG A CA 1
ATOM 553 C C . ARG A 1 72 ? -9.237 -6.847 2.371 1.00 95.44 72 ARG A C 1
ATOM 555 O O . ARG A 1 72 ? -9.087 -7.281 3.512 1.00 95.44 72 ARG A O 1
ATOM 562 N N . TYR A 1 73 ? -8.442 -7.151 1.354 1.00 97.00 73 TYR A N 1
ATOM 563 C CA . TYR A 1 73 ? -7.223 -7.945 1.444 1.00 97.00 73 TYR A CA 1
ATOM 564 C C . TYR A 1 73 ? -6.043 -7.046 1.111 1.00 97.00 73 TYR A C 1
ATOM 566 O O . TYR A 1 73 ? -6.020 -6.437 0.046 1.00 97.00 73 TYR A O 1
ATOM 574 N N . MET A 1 74 ? -5.063 -6.981 2.005 1.00 95.69 74 MET A N 1
ATOM 575 C CA . MET A 1 74 ? -3.788 -6.324 1.744 1.00 95.69 74 MET A CA 1
ATOM 576 C C . MET A 1 74 ? -2.733 -7.414 1.602 1.00 95.69 74 MET A C 1
ATOM 578 O O . MET A 1 74 ? -2.356 -8.046 2.589 1.00 95.69 74 MET A O 1
ATOM 582 N N . VAL A 1 75 ? -2.321 -7.691 0.367 1.00 97.44 75 VAL A N 1
ATOM 583 C CA . VAL A 1 75 ? -1.453 -8.830 0.044 1.00 97.44 75 VAL A CA 1
ATOM 584 C C . VAL A 1 75 ? -0.075 -8.288 -0.284 1.00 97.44 75 VAL A C 1
ATOM 586 O O . VAL A 1 75 ? 0.085 -7.602 -1.284 1.00 97.44 75 VAL A O 1
ATOM 589 N N . MET A 1 76 ? 0.919 -8.565 0.559 1.00 96.69 76 MET A N 1
ATOM 590 C CA . MET A 1 76 ? 2.252 -7.965 0.450 1.00 96.69 76 MET A CA 1
ATOM 591 C C . MET A 1 76 ? 3.332 -9.046 0.376 1.00 96.69 76 MET A C 1
ATOM 593 O O . MET A 1 76 ? 3.239 -10.038 1.103 1.00 96.69 76 MET A O 1
ATOM 597 N N . PRO A 1 77 ? 4.371 -8.879 -0.463 1.00 95.00 77 PRO A N 1
ATOM 598 C CA . PRO A 1 77 ? 5.372 -9.923 -0.662 1.00 95.00 77 PRO A CA 1
ATOM 599 C C . PRO A 1 77 ? 6.286 -10.104 0.559 1.00 95.00 77 PRO A C 1
ATOM 601 O O . PRO A 1 77 ? 6.872 -11.175 0.740 1.00 95.00 77 PRO A O 1
ATOM 604 N N . SER A 1 78 ? 6.398 -9.106 1.438 1.00 94.62 78 SER A N 1
ATOM 605 C CA . SER A 1 78 ? 7.146 -9.216 2.690 1.00 94.62 78 SER A CA 1
ATOM 606 C C . SER A 1 7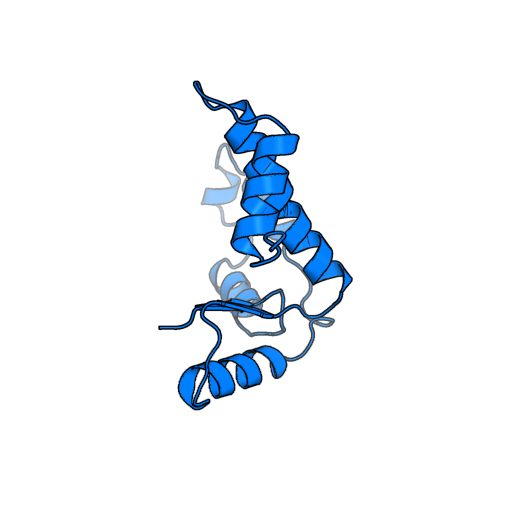8 ? 6.544 -8.375 3.820 1.00 94.62 78 SER A C 1
ATOM 608 O O . SER A 1 78 ? 5.738 -7.469 3.603 1.00 94.62 78 SER A O 1
ATOM 610 N N . ARG A 1 79 ? 6.996 -8.637 5.055 1.00 94.94 79 ARG A N 1
ATOM 611 C CA . ARG A 1 79 ? 6.661 -7.808 6.225 1.00 94.94 79 ARG A CA 1
ATOM 612 C C . ARG A 1 79 ? 7.138 -6.366 6.061 1.00 94.94 79 ARG A C 1
ATOM 614 O O . ARG A 1 79 ? 6.474 -5.458 6.550 1.00 94.94 79 ARG A O 1
ATOM 621 N N . LYS A 1 80 ? 8.276 -6.161 5.393 1.00 95.06 80 LYS A N 1
ATOM 622 C CA . LYS A 1 80 ? 8.790 -4.821 5.108 1.00 95.06 80 LYS A CA 1
ATOM 623 C C . LYS A 1 80 ? 7.836 -4.067 4.181 1.00 95.06 80 LYS A C 1
ATOM 625 O O . LYS A 1 80 ? 7.477 -2.942 4.502 1.00 95.06 80 LYS A O 1
ATOM 630 N N . ASP A 1 81 ? 7.366 -4.705 3.113 1.00 93.69 81 ASP A N 1
ATOM 631 C CA . ASP A 1 81 ? 6.428 -4.075 2.174 1.00 93.69 81 ASP A CA 1
ATOM 632 C C . ASP A 1 81 ? 5.087 -3.771 2.846 1.00 93.69 81 ASP A C 1
ATOM 634 O O . ASP A 1 81 ? 4.538 -2.685 2.680 1.00 93.69 81 ASP A O 1
ATOM 638 N N . ALA A 1 82 ? 4.599 -4.690 3.688 1.00 95.56 82 ALA A N 1
ATOM 639 C CA . ALA A 1 82 ? 3.404 -4.456 4.494 1.00 95.56 82 ALA A CA 1
ATOM 640 C C . ALA A 1 82 ? 3.568 -3.263 5.443 1.00 95.56 82 ALA A C 1
ATOM 642 O O . ALA A 1 82 ? 2.692 -2.402 5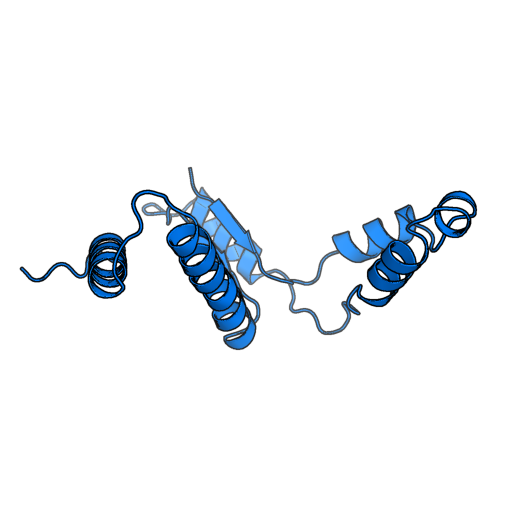.517 1.00 95.56 82 ALA A O 1
ATOM 643 N N . HIS A 1 83 ? 4.702 -3.188 6.140 1.00 97.00 83 HIS A N 1
ATOM 644 C CA . HIS A 1 83 ? 5.013 -2.063 7.012 1.00 97.00 83 HIS A CA 1
ATOM 645 C C . HIS A 1 83 ? 5.074 -0.747 6.232 1.00 97.00 83 HIS A C 1
ATOM 647 O O . HIS A 1 83 ? 4.500 0.244 6.671 1.00 97.00 83 HIS A O 1
ATOM 653 N N . ASP A 1 84 ? 5.743 -0.723 5.080 1.00 95.88 84 ASP A N 1
ATOM 654 C CA . ASP A 1 84 ? 5.894 0.490 4.278 1.00 95.88 84 ASP A CA 1
ATOM 655 C C . ASP A 1 84 ? 4.553 0.957 3.693 1.00 95.88 84 ASP A C 1
ATOM 657 O O . ASP A 1 84 ? 4.286 2.159 3.662 1.00 95.88 84 ASP A O 1
ATOM 661 N N . ALA A 1 85 ? 3.673 0.032 3.309 1.00 94.81 85 ALA A N 1
ATOM 662 C CA . ALA A 1 85 ? 2.341 0.363 2.820 1.00 94.81 85 ALA A CA 1
ATOM 663 C C . ALA A 1 85 ? 1.436 0.936 3.930 1.00 94.81 85 ALA A C 1
ATOM 665 O O . ALA A 1 85 ? 0.824 1.989 3.742 1.00 94.81 85 ALA A O 1
ATOM 666 N N . VAL A 1 86 ? 1.405 0.318 5.119 1.00 96.25 86 VAL A N 1
ATOM 667 C CA . VAL A 1 86 ? 0.685 0.868 6.290 1.00 96.25 86 VAL A CA 1
ATOM 668 C C . VAL A 1 86 ? 1.290 2.212 6.713 1.00 96.25 86 VAL A C 1
ATOM 670 O O . VAL A 1 86 ? 0.562 3.185 6.896 1.00 96.25 86 VAL A O 1
ATOM 673 N N . LYS A 1 87 ? 2.627 2.277 6.729 1.00 97.38 87 LYS A N 1
ATOM 674 C CA . LYS A 1 87 ? 3.487 3.459 6.570 1.00 97.38 87 LYS A CA 1
ATOM 675 C C . LYS A 1 87 ? 2.789 4.648 5.917 1.00 97.38 87 LYS A C 1
ATOM 677 O O . LYS A 1 87 ? 2.484 5.679 6.519 1.00 97.38 87 LYS A O 1
ATOM 682 N N . GLN A 1 88 ? 2.600 4.482 4.617 1.00 96.75 88 GLN A N 1
ATOM 683 C CA . GLN A 1 88 ? 2.099 5.513 3.722 1.00 96.75 88 GLN A CA 1
ATOM 684 C C . GLN A 1 88 ? 0.652 5.893 4.031 1.00 96.75 88 GLN A C 1
ATOM 686 O O . GLN A 1 88 ? 0.324 7.074 3.964 1.00 96.75 88 GLN A O 1
ATOM 691 N N . LEU A 1 89 ? -0.194 4.932 4.412 1.00 95.81 89 LEU A N 1
ATOM 692 C CA . LEU A 1 89 ? -1.578 5.206 4.802 1.00 95.81 89 LEU A CA 1
ATOM 693 C C . LEU A 1 89 ? -1.649 6.085 6.056 1.00 95.81 89 LEU A C 1
ATOM 695 O O . LEU A 1 89 ? -2.376 7.075 6.061 1.00 95.81 89 LEU A O 1
ATOM 699 N N . VAL A 1 90 ? -0.851 5.770 7.080 1.00 97.56 90 VAL A N 1
ATOM 700 C CA . VAL A 1 90 ? -0.780 6.562 8.317 1.00 97.56 90 VAL A CA 1
ATOM 701 C C . VAL A 1 90 ? -0.210 7.954 8.043 1.00 97.56 90 VAL A C 1
ATOM 703 O O . VAL A 1 90 ? -0.776 8.947 8.491 1.00 97.56 90 VAL A O 1
ATOM 706 N N . ASN A 1 91 ? 0.862 8.053 7.253 1.00 97.94 91 ASN A N 1
ATOM 707 C CA . ASN A 1 91 ? 1.428 9.348 6.867 1.00 97.94 91 ASN A CA 1
ATOM 708 C C . ASN A 1 91 ? 0.420 10.204 6.092 1.00 97.94 91 ASN A C 1
ATOM 710 O O . ASN A 1 91 ? 0.288 11.393 6.364 1.00 97.94 91 ASN A O 1
ATOM 714 N N . LYS A 1 92 ? -0.307 9.597 5.147 1.00 97.69 92 LYS A N 1
ATOM 715 C CA . LYS A 1 92 ? -1.349 10.279 4.380 1.00 97.69 92 LYS A CA 1
ATOM 716 C C . LYS A 1 92 ? -2.471 10.764 5.293 1.00 97.69 92 LYS A C 1
ATOM 718 O O . LYS A 1 92 ? -2.907 11.898 5.141 1.00 97.69 92 LYS A O 1
ATOM 723 N N . LEU A 1 93 ? -2.917 9.938 6.241 1.00 97.50 93 LEU A N 1
ATOM 724 C CA . LEU A 1 93 ? -3.905 10.341 7.242 1.00 97.50 93 LEU A CA 1
ATOM 725 C C . LEU A 1 93 ? -3.417 11.561 8.033 1.00 97.50 93 LEU A C 1
ATOM 727 O O . LEU A 1 93 ? -4.150 12.536 8.135 1.00 97.50 93 LEU A O 1
ATOM 731 N N . ALA A 1 94 ? -2.180 11.531 8.533 1.00 97.25 94 ALA A N 1
ATOM 732 C CA . ALA A 1 94 ? -1.606 12.636 9.295 1.00 97.25 94 ALA A CA 1
ATOM 733 C C . ALA A 1 94 ? -1.519 13.934 8.471 1.00 97.25 94 ALA A C 1
ATOM 735 O O . ALA A 1 94 ? -1.935 14.985 8.947 1.00 97.25 94 ALA A O 1
ATOM 736 N N . GLN A 1 95 ? -1.041 13.854 7.225 1.00 97.50 95 GLN A N 1
ATOM 737 C CA . GLN A 1 95 ? -0.952 15.001 6.312 1.00 97.50 95 GLN A CA 1
ATOM 738 C C . GLN A 1 95 ? -2.323 15.594 5.981 1.00 97.50 95 GLN A C 1
ATOM 740 O O . GLN A 1 95 ? -2.474 16.809 5.934 1.00 97.50 95 GLN A O 1
ATOM 745 N N . LEU A 1 96 ? -3.322 14.740 5.739 1.00 97.75 96 LEU A N 1
ATOM 746 C CA . LEU A 1 96 ? -4.680 15.201 5.471 1.00 97.75 96 LEU A CA 1
ATOM 747 C C . LEU A 1 96 ? -5.294 15.842 6.713 1.00 97.75 96 LEU A C 1
ATOM 749 O O . LEU A 1 96 ? -5.892 16.900 6.588 1.00 97.75 96 LEU A O 1
ATOM 753 N N . ASN A 1 97 ? -5.116 15.231 7.887 1.00 98.00 97 ASN A N 1
ATOM 754 C CA . ASN A 1 97 ? -5.632 15.744 9.151 1.00 98.00 97 ASN A CA 1
ATOM 755 C C . ASN A 1 97 ? -5.070 17.129 9.492 1.00 98.00 97 ASN A C 1
ATOM 757 O O . ASN A 1 97 ? -5.825 17.996 9.910 1.00 98.00 97 ASN A O 1
ATOM 761 N N . ASP A 1 98 ? -3.771 17.342 9.281 1.00 97.00 98 ASP A N 1
ATOM 762 C CA . ASP A 1 98 ? -3.112 18.633 9.517 1.00 97.00 98 ASP A CA 1
ATOM 763 C C . ASP A 1 98 ? -3.717 19.764 8.665 1.00 97.00 98 ASP A C 1
ATOM 765 O O . ASP A 1 98 ? -3.857 20.892 9.126 1.00 97.00 98 ASP A O 1
ATOM 769 N N . GLY A 1 99 ? -4.149 19.444 7.440 1.00 95.12 99 GLY A N 1
ATOM 770 C CA . GLY A 1 99 ? -4.761 20.397 6.512 1.00 95.12 99 GLY A CA 1
ATOM 771 C C . GLY A 1 99 ? -6.266 20.640 6.694 1.00 95.12 99 GLY A C 1
ATOM 772 O O . GLY A 1 99 ? -6.842 21.377 5.893 1.00 95.12 99 GLY A O 1
ATOM 773 N N . LEU A 1 100 ? -6.928 20.017 7.676 1.00 96.25 100 LEU A N 1
ATOM 774 C CA . LEU A 1 100 ? -8.363 20.207 7.918 1.00 96.25 100 LEU A CA 1
ATOM 775 C C . LEU A 1 100 ? -8.638 21.458 8.762 1.00 96.25 100 LEU A C 1
ATOM 777 O O . LEU A 1 100 ? -7.972 21.698 9.763 1.00 96.25 100 LEU A O 1
ATOM 781 N N . GLU A 1 101 ? -9.702 22.196 8.421 1.00 97.00 101 GLU A N 1
ATOM 782 C CA . GLU A 1 101 ? -10.241 23.278 9.269 1.00 97.00 101 GLU A CA 1
ATOM 783 C C . GLU A 1 101 ? -10.670 22.753 10.651 1.00 97.00 101 GLU A C 1
ATOM 785 O O . GLU A 1 101 ? -10.465 23.404 11.674 1.00 97.00 101 GLU A O 1
ATOM 790 N N . HIS A 1 102 ? -11.218 21.538 10.677 1.00 95.88 102 HIS A N 1
ATOM 791 C CA . HIS A 1 102 ? -11.550 20.793 11.886 1.00 95.88 102 HIS A CA 1
ATOM 792 C C . HIS A 1 102 ? -10.654 19.556 11.971 1.00 95.88 102 HIS A C 1
ATOM 794 O O . HIS A 1 102 ? -11.069 18.450 11.623 1.00 95.88 102 HIS A O 1
ATOM 800 N N . ASN A 1 103 ? -9.394 19.767 12.350 1.00 96.38 103 ASN A N 1
ATOM 801 C CA . ASN A 1 103 ? -8.457 18.671 12.562 1.00 96.38 103 ASN A CA 1
ATOM 802 C C . ASN A 1 103 ? -8.800 17.866 13.824 1.00 96.38 103 ASN A C 1
ATOM 804 O O . ASN A 1 103 ? -9.510 18.327 14.717 1.00 96.38 103 ASN A O 1
ATOM 808 N N . PHE A 1 104 ? -8.287 16.642 13.877 1.00 98.12 104 PHE A N 1
ATOM 809 C CA . PHE A 1 104 ? -8.410 15.759 15.027 1.00 98.12 104 PHE A CA 1
ATOM 810 C C . PHE A 1 104 ? -7.091 15.698 15.791 1.00 98.12 104 PHE A C 1
ATOM 812 O O . PHE A 1 104 ? -6.003 15.662 15.203 1.00 98.12 104 PHE A O 1
ATOM 819 N N . SER A 1 105 ? -7.189 15.642 17.114 1.00 97.50 105 SER A N 1
ATOM 820 C CA . SER A 1 105 ? -6.058 15.348 17.986 1.00 97.50 105 SER A CA 1
ATOM 821 C C . SER A 1 105 ? -5.538 13.928 17.755 1.00 97.50 105 SER A C 1
ATOM 823 O O . SER A 1 105 ? -6.217 13.046 17.221 1.00 97.50 105 SER A O 1
ATOM 825 N N . ARG A 1 106 ? -4.308 13.677 18.204 1.00 97.00 106 ARG A N 1
ATOM 826 C CA . ARG A 1 106 ? -3.710 12.341 18.176 1.00 97.00 106 ARG A CA 1
ATOM 827 C C . ARG A 1 106 ? -4.594 11.317 18.893 1.00 97.00 106 ARG A C 1
ATOM 829 O O . ARG A 1 106 ? -4.763 10.207 18.397 1.00 97.00 106 ARG A O 1
ATOM 836 N N . GLU A 1 107 ? -5.131 11.678 20.051 1.00 97.94 107 GLU A N 1
ATOM 837 C CA . GLU A 1 107 ? -5.946 10.802 20.889 1.00 97.94 107 GLU A CA 1
ATOM 838 C C . GLU A 1 107 ? -7.279 10.463 20.208 1.00 97.94 107 GLU A C 1
ATOM 840 O O . GLU A 1 107 ? -7.691 9.306 20.234 1.00 97.94 107 GLU A O 1
ATOM 845 N N . GLU A 1 108 ? -7.902 11.425 19.522 1.00 97.62 108 GLU A N 1
ATOM 846 C CA . GLU A 1 108 ? -9.102 11.185 18.710 1.00 97.62 108 GLU A CA 1
ATOM 847 C C . GLU A 1 108 ? -8.807 10.272 17.516 1.00 97.62 108 GLU A C 1
ATOM 849 O O . GLU A 1 108 ? -9.553 9.325 17.277 1.00 97.62 108 GLU A O 1
ATOM 854 N N . LEU A 1 109 ? -7.695 10.488 16.803 1.00 97.38 109 LEU A N 1
ATOM 855 C CA . LEU A 1 109 ? -7.288 9.614 15.696 1.00 97.38 109 LEU A CA 1
ATOM 856 C C . LEU A 1 109 ? -7.012 8.176 16.161 1.00 97.38 109 LEU A C 1
ATOM 858 O O . LEU A 1 109 ? -7.364 7.226 15.461 1.00 97.38 109 LEU A O 1
ATOM 862 N N . ILE A 1 110 ? -6.403 8.002 17.338 1.00 96.69 110 ILE A N 1
ATOM 863 C CA . ILE A 1 110 ? -6.186 6.679 17.940 1.00 96.69 110 ILE A CA 1
ATOM 864 C C . ILE A 1 110 ? -7.522 6.040 18.314 1.00 96.69 110 ILE A C 1
ATOM 866 O O . ILE A 1 110 ? -7.746 4.890 17.954 1.00 96.69 110 ILE A O 1
ATOM 870 N N . ALA A 1 111 ? -8.436 6.779 18.945 1.00 96.69 111 ALA A N 1
ATOM 871 C CA . ALA A 1 111 ? -9.760 6.261 19.284 1.00 96.69 111 ALA A CA 1
ATOM 872 C C . ALA A 1 111 ? -10.551 5.834 18.034 1.00 96.69 111 ALA A C 1
ATOM 874 O O . ALA A 1 111 ? -11.189 4.783 18.027 1.00 96.69 111 ALA A O 1
ATOM 875 N N . MET A 1 112 ? -10.464 6.603 16.943 1.00 96.69 112 MET A N 1
ATOM 876 C CA . MET A 1 112 ? -11.065 6.231 15.659 1.00 96.69 112 MET A CA 1
ATOM 877 C C . MET A 1 112 ? -10.447 4.956 15.074 1.00 96.69 112 MET A C 1
ATOM 879 O O . MET A 1 112 ? -11.169 4.128 14.515 1.00 96.69 112 MET A O 1
ATOM 883 N N . LEU A 1 113 ? -9.124 4.793 15.188 1.00 95.75 113 LEU A N 1
ATOM 884 C CA . LEU A 1 113 ? -8.429 3.588 14.742 1.00 95.75 113 LEU A CA 1
ATOM 885 C C . LEU A 1 113 ? -8.834 2.369 15.579 1.00 95.75 113 LEU A C 1
ATOM 887 O O . LEU A 1 113 ? -9.156 1.331 15.004 1.00 95.75 113 LEU A O 1
ATOM 891 N N . ASP A 1 114 ? -8.873 2.505 16.903 1.00 96.19 114 ASP A N 1
ATOM 892 C CA . ASP A 1 114 ? -9.281 1.443 17.826 1.00 96.19 114 ASP A CA 1
ATOM 893 C C . ASP A 1 114 ? -10.720 0.991 17.538 1.00 96.19 114 ASP A C 1
ATOM 895 O O . ASP A 1 114 ? -10.968 -0.206 17.359 1.00 96.19 114 ASP A O 1
ATOM 899 N N . HIS A 1 115 ? -11.649 1.938 17.371 1.00 95.00 115 HIS A N 1
ATOM 900 C CA . HIS A 1 115 ? -13.029 1.650 16.974 1.00 95.00 115 HIS A CA 1
ATOM 901 C C . HIS A 1 115 ? -13.089 0.935 15.612 1.00 95.00 115 HIS A C 1
ATOM 903 O O . HIS A 1 115 ? -13.781 -0.070 15.451 1.00 95.00 115 HIS A O 1
ATOM 909 N N . ALA A 1 116 ? -12.317 1.390 14.616 1.00 92.12 116 ALA A N 1
ATOM 910 C CA . ALA A 1 116 ? -12.260 0.743 13.301 1.00 92.12 116 ALA A CA 1
ATOM 911 C C . ALA A 1 116 ? -11.671 -0.681 13.347 1.00 92.12 116 ALA A C 1
ATOM 913 O O . ALA A 1 116 ? -12.029 -1.520 12.517 1.00 92.12 116 ALA A O 1
ATOM 914 N N . MET A 1 117 ? -10.785 -0.962 14.305 1.00 91.44 117 MET A N 1
ATOM 915 C CA . MET A 1 117 ? -10.236 -2.295 14.563 1.00 91.44 117 MET A CA 1
ATOM 916 C C . MET A 1 117 ? -11.174 -3.180 15.400 1.00 91.44 117 MET A C 1
ATOM 918 O O . MET A 1 117 ? -10.889 -4.365 15.570 1.00 91.44 117 MET A O 1
ATOM 922 N N . GLY A 1 118 ? -12.286 -2.634 15.906 1.00 89.00 118 GLY A N 1
ATOM 923 C CA . GLY A 1 118 ? -13.191 -3.330 16.820 1.00 89.00 118 GLY A CA 1
ATOM 924 C C . GLY A 1 118 ? -12.585 -3.555 18.209 1.00 89.00 118 GLY A C 1
ATOM 925 O O . GLY A 1 118 ? -12.945 -4.522 18.876 1.00 89.00 118 GLY A O 1
ATOM 926 N N . VAL A 1 119 ? -11.644 -2.698 18.626 1.00 78.69 119 VAL A N 1
ATOM 927 C CA . VAL A 1 119 ? -10.911 -2.773 19.907 1.00 78.69 119 VAL A CA 1
ATOM 928 C C . VAL A 1 119 ? -11.624 -1.985 21.018 1.00 78.69 119 VAL A C 1
ATOM 930 O O . VAL A 1 119 ? -11.061 -1.768 22.088 1.00 78.69 119 VAL A O 1
ATOM 933 N N . ASP A 1 120 ? -12.881 -1.582 20.816 1.00 63.69 120 ASP A N 1
ATOM 934 C CA . ASP A 1 120 ? -13.640 -0.852 21.833 1.00 63.69 120 ASP A CA 1
ATOM 935 C C . ASP A 1 120 ? -13.611 -1.587 23.182 1.00 63.69 120 ASP A C 1
ATOM 937 O O . ASP A 1 120 ? -13.973 -2.765 23.293 1.00 63.69 120 ASP A O 1
ATOM 941 N N . LYS A 1 121 ? -13.160 -0.873 24.223 1.00 50.81 121 LYS A N 1
ATOM 942 C CA . LYS A 1 121 ? -13.283 -1.324 25.611 1.00 50.81 121 LYS A CA 1
ATOM 943 C C . LYS A 1 121 ? -14.770 -1.536 25.893 1.00 50.81 121 LYS A C 1
ATOM 945 O O . LYS A 1 121 ? -15.513 -0.562 26.000 1.00 50.81 121 LYS A O 1
ATOM 950 N N . LYS A 1 122 ? -15.186 -2.799 25.992 1.00 43.12 122 LYS A N 1
ATOM 951 C CA . LYS A 1 122 ? -16.403 -3.155 26.726 1.00 43.12 122 LYS A CA 1
ATOM 952 C C . LYS A 1 122 ? -16.316 -2.662 28.165 1.00 43.12 122 LYS A C 1
ATOM 954 O O . LYS A 1 122 ? -15.197 -2.712 28.729 1.00 43.12 122 LYS A O 1
#

Sequence (122 aa):
MSVIEPGAFKSEIINSAFKKIGGMTEQMEKSPYADVYRARLNSLPATDNFKEPDAVADAAVHALFDDHPKRRYMVMPSRKDAHDAVKQLVNKLAQLNDGLEHNFSREELIAMLDHAMGVDKK

Foldseek 3Di:
DAEEAEDLADDCPLVVVCVVCVPQDPVLCPDPCVVVSVVVVVPRDDRPPGHHCVQVVVLVCQQPDPPDRDNYHYHYPDPVRVCVVVVVVVVVLVVVLVPDPDHDDPVRVVVVVCVVVVVDDD

Radius of gyration: 19.96 Å; chains: 1; bounding box: 34×42×56 Å

Secondary structure (DSSP, 8-state):
--EEEE-S---HHHHHHHHHH-S--HHHHTSTTHHHHHHHHHTPPP-TTPPPTHHHHHHHHHHHH-SS--SEEEE-SSHHHHHHHHHHHHHHHHHHHHT-TT---HHHHHHHHHHHTT----

pLDDT: mean 91.29, std 8.95, range [43.12, 98.12]